Protein AF-A0A7W2IX09-F1 (afdb_monomer_lite)

Sequence (98 aa):
MEDNSHKLEKTGEVLYSKFCVQCHGSKTTSHNFLAENIQNEKYELSFLMDYINHQDSLLQHKNKQAIKVKEEWKNNEYIHNFKLTNQEIKALVYYLKK

Secondary structure (DSSP, 8-state):
-HHHHHHHHHHHHHHHHHHTHHHH--TTSTT-HHHHHHHTT-S-HHHHHHHHHHHHHHHHTT-HHHHHHHHHTTT-S--------HHHHHHHHHHHH-

Foldseek 3Di:
DVVVLVVLQVLLQVCCVVPPCVPQNDLPPPCSVVLVCLLVVVDDLVCLVCQQAPLVVCVVVVPPVSVVVCVVVVNDPDGHHDDDDSSSSSSNSSNSND

pLDDT: mean 89.37, std 8.85, range [52.38, 97.38]

Radius of gyration: 13.34 Å; chains: 1; bounding box: 27×28×40 Å

Structure (mmCIF, N/CA/C/O backbone):
data_AF-A0A7W2IX09-F1
#
_entry.id   AF-A0A7W2IX09-F1
#
loop_
_atom_site.group_PDB
_atom_site.id
_atom_site.type_symbol
_atom_site.label_atom_id
_atom_site.label_alt_id
_atom_site.label_comp_id
_atom_site.label_asym_id
_atom_site.label_entity_id
_atom_site.label_seq_id
_atom_site.pdbx_PDB_ins_code
_atom_site.Cartn_x
_atom_site.Cartn_y
_atom_site.Cartn_z
_atom_site.occupancy
_atom_site.B_iso_or_equiv
_atom_site.auth_seq_id
_atom_site.auth_comp_id
_atom_site.auth_asym_id
_atom_site.auth_atom_id
_atom_site.pdbx_PDB_model_num
ATOM 1 N N . MET A 1 1 ? 3.571 7.104 -25.100 1.00 52.38 1 MET A N 1
ATOM 2 C CA . MET A 1 1 ? 2.828 6.507 -23.964 1.00 52.38 1 MET A CA 1
ATOM 3 C C . MET A 1 1 ? 3.697 5.543 -23.150 1.00 52.38 1 MET A C 1
ATOM 5 O O . MET A 1 1 ? 3.568 5.565 -21.936 1.00 52.38 1 MET A O 1
ATOM 9 N N . GLU A 1 2 ? 4.620 4.784 -23.758 1.00 57.72 2 GLU A N 1
ATOM 10 C CA . GLU A 1 2 ? 5.506 3.823 -23.058 1.00 57.72 2 GLU A CA 1
ATOM 11 C C . GLU A 1 2 ? 6.488 4.446 -22.043 1.00 57.72 2 GLU A C 1
ATOM 13 O O . GLU A 1 2 ? 6.725 3.864 -20.987 1.00 57.72 2 GLU A O 1
ATOM 18 N N . ASP A 1 3 ? 6.999 5.653 -22.305 1.00 62.34 3 ASP A N 1
ATOM 19 C CA . ASP A 1 3 ? 7.991 6.324 -21.443 1.00 62.34 3 ASP A CA 1
ATOM 20 C C . ASP A 1 3 ? 7.466 6.625 -20.020 1.00 62.34 3 ASP A C 1
ATOM 22 O O . ASP A 1 3 ? 8.125 6.356 -19.014 1.00 62.34 3 ASP A O 1
ATOM 26 N N . ASN A 1 4 ? 6.210 7.070 -19.905 1.00 76.69 4 ASN A N 1
ATOM 27 C CA . ASN A 1 4 ? 5.592 7.338 -18.601 1.00 76.69 4 ASN A CA 1
ATOM 28 C C . ASN A 1 4 ? 5.312 6.055 -17.807 1.00 76.69 4 ASN A C 1
ATOM 30 O O . ASN A 1 4 ? 5.454 6.045 -16.585 1.00 76.69 4 ASN A O 1
ATOM 34 N N . SER A 1 5 ? 4.934 4.974 -18.491 1.00 82.31 5 SER A N 1
ATOM 35 C CA . SER A 1 5 ? 4.663 3.675 -17.870 1.00 82.31 5 SER A CA 1
ATOM 36 C C . SER A 1 5 ? 5.924 3.054 -17.275 1.00 82.31 5 SER A C 1
ATOM 38 O O . SER A 1 5 ? 5.886 2.566 -16.148 1.00 82.31 5 SER A O 1
ATOM 40 N N . HIS A 1 6 ? 7.043 3.109 -18.000 1.00 86.44 6 HIS A N 1
ATOM 41 C CA . HIS A 1 6 ? 8.327 2.608 -17.513 1.00 86.44 6 HIS A CA 1
ATOM 42 C C . HIS A 1 6 ? 8.852 3.445 -16.337 1.00 86.44 6 HIS A C 1
ATOM 44 O O . HIS A 1 6 ? 9.335 2.899 -15.343 1.00 86.44 6 HIS A O 1
ATOM 50 N N . LYS A 1 7 ? 8.689 4.773 -16.396 1.00 89.31 7 LYS A N 1
ATOM 51 C CA . LYS A 1 7 ? 9.068 5.664 -15.296 1.00 89.31 7 LYS A CA 1
ATOM 52 C C . LYS A 1 7 ? 8.284 5.370 -14.014 1.00 89.31 7 LYS A C 1
ATOM 54 O O . LYS A 1 7 ? 8.891 5.277 -12.951 1.00 89.31 7 LYS A O 1
ATOM 59 N N . LEU A 1 8 ? 6.964 5.188 -14.109 1.00 89.62 8 LEU A N 1
ATOM 60 C CA . LEU A 1 8 ? 6.125 4.830 -12.959 1.00 89.62 8 LEU A CA 1
ATOM 61 C C . LEU A 1 8 ? 6.535 3.491 -12.346 1.00 89.62 8 LEU A C 1
ATOM 63 O O . LEU A 1 8 ? 6.621 3.389 -11.126 1.00 89.62 8 LEU A O 1
ATOM 67 N N . GLU A 1 9 ? 6.823 2.494 -13.182 1.00 92.62 9 GLU A N 1
ATOM 68 C CA . GLU A 1 9 ? 7.263 1.172 -12.734 1.00 92.62 9 GLU A CA 1
ATOM 69 C C . GLU A 1 9 ? 8.556 1.252 -11.926 1.00 92.62 9 GLU A C 1
ATOM 71 O O . GLU A 1 9 ? 8.597 0.808 -10.782 1.00 92.62 9 GLU A O 1
ATOM 76 N N . LYS A 1 10 ? 9.581 1.908 -12.482 1.00 94.62 10 LYS A N 1
ATOM 77 C CA . LYS A 1 10 ? 10.88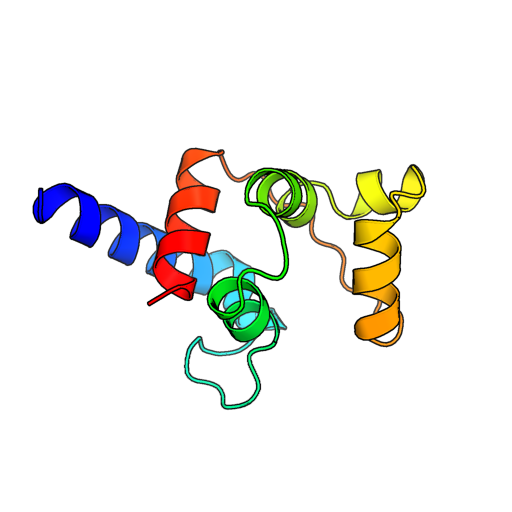6 2.051 -11.833 1.00 94.62 10 LYS A CA 1
ATOM 78 C C . LYS A 1 10 ? 10.804 2.8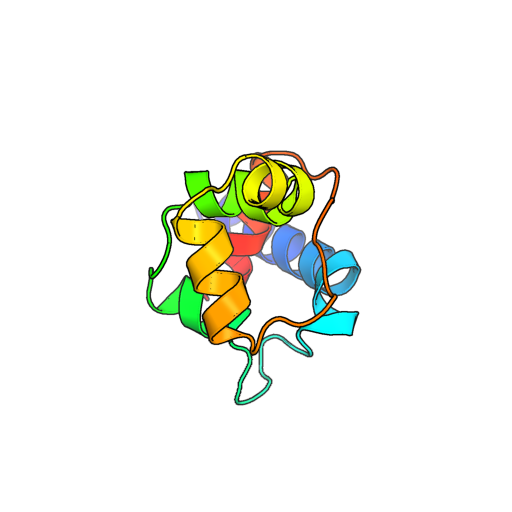78 -10.551 1.00 94.62 10 LYS A C 1
ATOM 80 O O . LYS A 1 10 ? 11.450 2.554 -9.558 1.00 94.62 10 LYS A O 1
ATOM 85 N N . THR A 1 11 ? 10.005 3.946 -10.545 1.00 95.56 11 THR A N 1
ATOM 86 C CA . THR A 1 11 ? 9.759 4.723 -9.324 1.00 95.56 11 THR A CA 1
ATOM 87 C C . THR A 1 11 ? 9.073 3.864 -8.263 1.00 95.56 11 THR A C 1
ATOM 89 O O . THR A 1 11 ? 9.508 3.868 -7.114 1.00 95.56 11 THR A O 1
ATOM 92 N N . GLY A 1 12 ? 8.046 3.097 -8.635 1.00 95.50 12 GLY A N 1
ATOM 93 C CA . GLY A 1 12 ? 7.353 2.200 -7.716 1.00 95.50 12 GLY A CA 1
ATOM 94 C C . GLY A 1 12 ? 8.258 1.102 -7.158 1.00 95.50 12 GLY A C 1
ATOM 95 O O . GLY A 1 12 ? 8.230 0.857 -5.956 1.00 95.50 12 GLY A O 1
ATOM 96 N N . GLU A 1 13 ? 9.121 0.509 -7.983 1.00 95.50 13 GLU A N 1
ATOM 97 C CA . GLU A 1 13 ? 10.108 -0.490 -7.557 1.00 95.50 13 GLU A CA 1
ATOM 98 C C . GLU A 1 13 ? 11.064 0.069 -6.491 1.00 95.50 13 GLU A C 1
ATOM 100 O O . GLU A 1 13 ? 11.243 -0.530 -5.426 1.00 95.50 13 GLU A O 1
ATOM 105 N N . VAL A 1 14 ? 11.637 1.253 -6.742 1.00 96.25 14 VAL A N 1
ATOM 106 C CA . VAL A 1 14 ? 12.557 1.922 -5.806 1.00 96.25 14 VAL A CA 1
ATOM 107 C C . VAL A 1 14 ? 11.866 2.232 -4.480 1.00 96.25 14 VAL A C 1
ATOM 109 O O . VAL A 1 14 ? 12.427 1.981 -3.411 1.00 96.25 14 VAL A O 1
ATOM 112 N N . LEU A 1 15 ? 10.640 2.757 -4.530 1.00 96.00 15 LEU A N 1
ATOM 113 C CA . LEU A 1 15 ? 9.861 3.059 -3.331 1.00 96.00 15 LEU A CA 1
ATOM 114 C C . LEU A 1 15 ? 9.509 1.785 -2.556 1.00 96.00 15 LEU A C 1
ATOM 116 O O . LEU A 1 15 ? 9.637 1.762 -1.334 1.00 96.00 15 LEU A O 1
ATOM 120 N N . TYR A 1 16 ? 9.122 0.713 -3.251 1.00 94.31 16 TYR A N 1
ATOM 121 C CA . TYR A 1 16 ? 8.767 -0.555 -2.620 1.00 94.31 16 TYR A CA 1
ATOM 122 C C . TYR A 1 16 ? 9.966 -1.153 -1.880 1.00 94.31 16 TYR A C 1
ATOM 124 O O . TYR A 1 16 ? 9.850 -1.538 -0.715 1.00 94.31 16 TYR A O 1
ATOM 132 N N . SER A 1 17 ? 11.135 -1.152 -2.527 1.00 93.50 17 SER A N 1
ATOM 133 C CA . SER A 1 17 ? 12.397 -1.588 -1.923 1.00 93.50 17 SER A CA 1
ATOM 134 C C . SER A 1 17 ? 12.744 -0.787 -0.665 1.00 93.50 17 SER A C 1
ATOM 136 O O . SER A 1 17 ? 13.125 -1.354 0.356 1.00 93.50 17 SER A O 1
ATOM 138 N N . LYS A 1 18 ? 12.538 0.534 -0.709 1.00 94.19 18 LYS A N 1
ATOM 139 C CA . LYS A 1 18 ? 12.880 1.442 0.389 1.00 94.19 18 LYS A CA 1
ATOM 140 C C . LYS A 1 18 ? 11.931 1.363 1.586 1.00 94.19 18 LYS A C 1
ATOM 142 O O . LYS A 1 18 ? 12.391 1.496 2.716 1.00 94.19 18 LYS A O 1
ATOM 147 N N . PHE A 1 19 ? 10.628 1.215 1.351 1.00 92.25 19 PHE A N 1
ATOM 148 C CA . PHE A 1 19 ? 9.611 1.410 2.393 1.00 92.25 19 PHE A CA 1
ATOM 149 C C . PHE A 1 19 ? 8.819 0.151 2.749 1.00 92.25 19 PHE A C 1
ATOM 151 O O . PHE A 1 19 ? 8.312 0.055 3.863 1.00 92.25 19 PHE A O 1
ATOM 158 N N . CYS A 1 20 ? 8.694 -0.811 1.833 1.00 90.94 20 CYS A N 1
ATOM 159 C CA . CYS A 1 20 ? 7.715 -1.893 1.964 1.00 90.94 20 CYS A CA 1
ATOM 160 C C . CYS A 1 20 ? 8.362 -3.272 2.148 1.00 90.94 20 CYS A C 1
ATOM 162 O O . CYS A 1 20 ? 7.830 -4.093 2.897 1.00 90.94 20 CYS A O 1
ATOM 164 N N . VAL A 1 21 ? 9.513 -3.532 1.511 1.00 90.19 21 VAL A N 1
ATOM 165 C CA . VAL A 1 21 ? 10.157 -4.863 1.489 1.00 90.19 21 VAL A CA 1
ATOM 166 C C . VAL A 1 21 ? 10.441 -5.417 2.881 1.00 90.19 21 VAL A C 1
ATOM 168 O O . VAL A 1 21 ? 10.269 -6.614 3.098 1.00 90.19 21 VAL A O 1
ATOM 171 N N . GLN A 1 22 ? 10.832 -4.569 3.835 1.00 87.06 22 GLN A N 1
ATOM 172 C CA . GLN A 1 22 ? 11.185 -5.020 5.183 1.00 87.06 22 GLN A CA 1
ATOM 173 C C . GLN A 1 22 ? 10.029 -5.747 5.890 1.00 87.06 22 GLN A C 1
ATOM 175 O O . GLN A 1 22 ? 10.284 -6.668 6.662 1.00 87.06 22 GLN A O 1
ATOM 180 N N . CYS A 1 23 ? 8.778 -5.354 5.624 1.00 86.44 23 CYS A N 1
ATOM 181 C CA . CYS A 1 23 ? 7.598 -5.953 6.257 1.00 86.44 23 CYS A CA 1
ATOM 182 C C . CYS A 1 23 ? 6.813 -6.875 5.312 1.00 86.44 23 CYS A C 1
ATOM 184 O O . CYS A 1 23 ? 6.222 -7.850 5.765 1.00 86.44 23 CYS A O 1
ATOM 186 N N . HIS A 1 24 ? 6.804 -6.590 4.006 1.00 85.81 24 HIS A N 1
ATOM 187 C CA . HIS A 1 24 ? 5.999 -7.322 3.020 1.00 85.81 24 HIS A CA 1
ATOM 188 C C . HIS A 1 24 ? 6.785 -8.356 2.203 1.00 85.81 24 HIS A C 1
ATOM 190 O O . HIS A 1 24 ? 6.188 -9.114 1.440 1.00 85.81 24 HIS A O 1
ATOM 196 N N . GLY A 1 25 ? 8.112 -8.406 2.346 1.00 86.06 25 GLY A N 1
ATOM 197 C CA . GLY A 1 25 ? 8.973 -9.255 1.527 1.00 86.06 25 GLY A CA 1
ATOM 198 C C . GLY A 1 25 ? 9.087 -8.762 0.083 1.00 86.06 25 GLY A C 1
ATOM 199 O O . GLY A 1 25 ? 8.712 -7.634 -0.256 1.00 86.06 25 GLY A O 1
ATOM 200 N N . SER A 1 26 ? 9.635 -9.599 -0.799 1.00 84.25 26 SER A N 1
ATOM 201 C CA . SER A 1 26 ? 9.733 -9.252 -2.219 1.00 84.25 26 SER A CA 1
ATOM 202 C C . SER A 1 26 ? 8.348 -9.250 -2.874 1.00 84.25 26 SER A C 1
ATOM 204 O O . SER A 1 26 ? 7.438 -9.970 -2.459 1.00 84.25 26 SER A O 1
ATOM 206 N N . LYS A 1 27 ? 8.192 -8.482 -3.957 1.00 78.62 27 LYS A N 1
ATOM 207 C CA . LYS A 1 27 ? 6.966 -8.490 -4.770 1.00 78.62 27 LYS A CA 1
ATOM 208 C C . LYS A 1 27 ? 6.602 -9.900 -5.271 1.00 78.62 27 LYS A C 1
ATOM 210 O O . LYS A 1 27 ? 5.429 -10.219 -5.384 1.00 78.62 27 LYS A O 1
ATOM 215 N N . THR A 1 28 ? 7.600 -10.744 -5.535 1.00 77.38 28 THR A N 1
ATOM 216 C CA . THR A 1 28 ? 7.441 -12.118 -6.043 1.00 77.38 28 THR A CA 1
ATOM 217 C C . THR A 1 28 ? 7.277 -13.177 -4.952 1.00 77.38 28 THR A C 1
ATOM 219 O O . THR A 1 28 ? 7.226 -14.366 -5.261 1.00 77.38 28 THR A O 1
ATOM 222 N N . THR A 1 29 ? 7.227 -12.787 -3.675 1.00 79.06 29 THR A N 1
ATOM 223 C CA . THR A 1 29 ? 6.994 -13.745 -2.588 1.00 79.06 29 THR A CA 1
ATOM 224 C C . THR A 1 29 ? 5.589 -14.331 -2.742 1.00 79.06 29 THR A C 1
ATOM 226 O O . THR A 1 29 ? 4.634 -13.580 -2.922 1.00 79.06 29 THR A O 1
ATOM 229 N N . SER A 1 30 ? 5.450 -15.658 -2.640 1.00 59.03 30 SER A N 1
ATOM 230 C CA . SER A 1 30 ? 4.216 -16.412 -2.939 1.00 59.03 30 SER A CA 1
ATOM 231 C C . SER A 1 30 ? 2.992 -16.060 -2.083 1.00 59.03 30 SER A C 1
ATOM 233 O O . SER A 1 30 ? 1.921 -16.598 -2.333 1.00 59.03 30 SER A O 1
ATOM 235 N N . HIS A 1 31 ? 3.147 -15.180 -1.090 1.00 65.81 31 HIS A N 1
ATOM 236 C CA . HIS A 1 31 ? 2.094 -14.709 -0.186 1.00 65.81 31 HIS A CA 1
ATOM 237 C C . HIS A 1 31 ? 2.235 -13.214 0.115 1.00 65.81 31 HIS A C 1
ATOM 239 O O . HIS A 1 31 ? 2.074 -12.771 1.258 1.00 65.81 31 HIS A O 1
ATOM 245 N N . ASN A 1 32 ? 2.606 -12.418 -0.889 1.00 75.12 32 ASN A N 1
ATOM 246 C CA . ASN A 1 32 ? 2.635 -10.974 -0.729 1.00 75.12 32 ASN A CA 1
ATOM 247 C C . ASN A 1 32 ? 1.202 -10.429 -0.712 1.00 75.12 32 ASN A C 1
ATOM 249 O O . ASN A 1 32 ? 0.675 -9.958 -1.717 1.00 75.12 32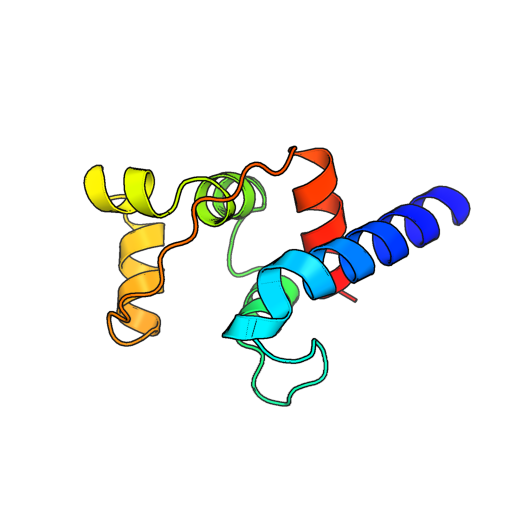 ASN A O 1
ATOM 253 N N . PHE A 1 33 ? 0.585 -10.463 0.466 1.00 78.00 33 PHE A N 1
ATOM 254 C CA . PHE A 1 33 ? -0.789 -10.019 0.679 1.00 78.00 33 PHE A CA 1
ATOM 255 C C . PHE A 1 33 ? -1.009 -8.562 0.236 1.00 78.00 33 PHE A C 1
ATOM 257 O O . PHE A 1 33 ? -2.097 -8.212 -0.213 1.00 78.00 33 PHE A O 1
ATOM 264 N N . LEU A 1 34 ? 0.004 -7.690 0.314 1.00 84.06 34 LEU A N 1
ATOM 265 C CA . LEU A 1 34 ? -0.107 -6.325 -0.209 1.00 84.06 34 LEU A CA 1
ATOM 266 C C . LEU A 1 34 ? -0.256 -6.331 -1.738 1.00 84.06 34 LEU A C 1
ATOM 268 O O . LEU A 1 34 ? -1.181 -5.706 -2.257 1.00 84.06 34 LEU A O 1
ATOM 272 N N . ALA A 1 35 ? 0.621 -7.051 -2.442 1.00 86.44 35 ALA A N 1
ATOM 273 C CA . ALA A 1 35 ? 0.556 -7.180 -3.895 1.00 86.44 35 ALA A CA 1
ATOM 274 C C . ALA A 1 35 ? -0.759 -7.839 -4.339 1.00 86.44 35 ALA A C 1
ATOM 276 O O . ALA A 1 35 ? -1.448 -7.292 -5.194 1.00 86.44 35 ALA A O 1
ATOM 277 N N . GLU A 1 36 ? -1.167 -8.933 -3.692 1.00 87.00 36 GLU A N 1
ATOM 278 C CA . GLU A 1 36 ? -2.412 -9.645 -4.002 1.00 87.00 36 GLU A CA 1
ATOM 279 C C . GLU A 1 36 ? -3.650 -8.749 -3.855 1.00 87.00 36 GLU A C 1
ATOM 281 O O . GLU A 1 36 ? -4.519 -8.746 -4.724 1.00 87.00 36 GLU A O 1
ATOM 286 N N . ASN A 1 37 ? -3.749 -7.941 -2.793 1.00 88.94 37 ASN A N 1
ATOM 287 C CA . ASN A 1 37 ? -4.892 -7.033 -2.631 1.00 88.94 37 ASN A CA 1
ATOM 288 C C . ASN A 1 37 ? -4.923 -5.916 -3.674 1.00 88.94 37 ASN A C 1
ATOM 290 O O . ASN A 1 37 ? -6.006 -5.467 -4.049 1.00 88.94 37 ASN A O 1
ATOM 294 N N . ILE A 1 38 ? -3.753 -5.454 -4.119 1.00 90.94 38 ILE A N 1
ATOM 295 C CA . ILE A 1 38 ? -3.644 -4.439 -5.168 1.00 90.94 38 ILE A CA 1
ATOM 296 C C . ILE A 1 38 ? -4.003 -5.032 -6.535 1.00 90.94 38 ILE A C 1
ATOM 298 O O . ILE A 1 38 ? -4.737 -4.398 -7.292 1.00 90.94 38 ILE A O 1
ATOM 302 N N . GLN A 1 39 ? -3.531 -6.243 -6.837 1.00 90.44 39 GLN A N 1
ATOM 303 C CA . GLN A 1 39 ? -3.831 -6.964 -8.078 1.00 90.44 39 GLN A CA 1
ATOM 304 C C . GLN A 1 39 ? -5.311 -7.355 -8.174 1.00 90.44 39 GLN A C 1
ATOM 306 O O . GLN A 1 39 ? -5.901 -7.244 -9.243 1.00 90.44 39 GLN A O 1
ATOM 311 N N . ASN A 1 40 ? -5.929 -7.731 -7.050 1.00 90.69 40 ASN A N 1
ATOM 312 C CA . ASN A 1 40 ? -7.356 -8.055 -6.964 1.00 90.69 40 ASN A CA 1
ATOM 313 C C . ASN A 1 40 ? -8.264 -6.822 -6.796 1.00 90.69 40 ASN A C 1
ATOM 315 O O . ASN A 1 40 ? -9.457 -6.982 -6.554 1.00 90.69 40 ASN A O 1
ATOM 319 N N . GLU A 1 41 ? -7.709 -5.606 -6.859 1.00 89.88 41 GLU A N 1
ATOM 320 C CA . GLU A 1 41 ? -8.446 -4.338 -6.732 1.00 89.88 41 GLU A CA 1
ATOM 321 C C . GLU A 1 41 ? -9.344 -4.263 -5.482 1.00 89.88 41 GLU A C 1
ATOM 323 O O . GLU A 1 41 ? -10.407 -3.648 -5.485 1.00 89.88 41 GLU A O 1
ATOM 328 N N . LYS A 1 42 ? -8.910 -4.877 -4.370 1.00 92.06 42 LYS A N 1
ATOM 329 C CA . LYS A 1 42 ? -9.707 -4.962 -3.133 1.00 92.06 42 LYS A CA 1
ATOM 330 C C . LYS A 1 42 ? -9.989 -3.590 -2.512 1.00 92.06 42 LYS A C 1
ATOM 332 O O . LYS A 1 42 ? -10.955 -3.432 -1.762 1.00 92.06 42 LYS A O 1
ATOM 337 N N . TYR A 1 43 ? -9.123 -2.617 -2.782 1.00 92.38 43 TYR A N 1
ATOM 338 C CA . TYR A 1 43 ? -9.187 -1.282 -2.209 1.00 92.38 43 TYR A CA 1
ATOM 339 C C . TYR A 1 43 ? -9.032 -0.204 -3.276 1.00 92.38 43 TYR A C 1
ATOM 341 O O . TYR A 1 43 ? -8.154 -0.279 -4.136 1.00 92.38 43 TY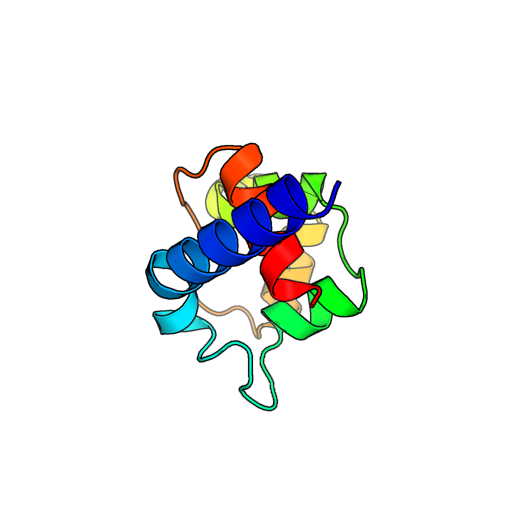R A O 1
ATOM 349 N N . GLU A 1 44 ? -9.837 0.845 -3.141 1.00 94.44 44 GLU A N 1
ATOM 350 C CA . GLU A 1 44 ? -9.720 2.059 -3.941 1.00 94.44 44 GLU A CA 1
ATOM 351 C C . GLU A 1 44 ? -8.375 2.758 -3.716 1.00 94.44 44 GLU A C 1
ATOM 353 O O . GLU A 1 44 ? -7.834 2.783 -2.606 1.00 94.44 44 GLU A O 1
ATOM 358 N N . LEU A 1 45 ? -7.861 3.405 -4.763 1.00 93.06 45 LEU A N 1
ATOM 359 C CA . LEU A 1 45 ? -6.587 4.125 -4.700 1.00 93.06 45 LEU A CA 1
ATOM 360 C C . LEU A 1 45 ? -6.590 5.237 -3.639 1.00 93.06 45 LEU A C 1
ATOM 362 O O . LEU A 1 45 ? -5.565 5.459 -3.001 1.00 93.06 45 LEU A O 1
ATOM 366 N N . SER A 1 46 ? -7.719 5.921 -3.437 1.00 95.06 46 SER A N 1
ATOM 367 C CA . SER A 1 46 ? -7.860 6.947 -2.394 1.00 95.06 46 SER A CA 1
ATOM 368 C C . SER A 1 46 ? -7.651 6.364 -0.998 1.00 95.06 46 SER A C 1
ATOM 370 O O . SER A 1 46 ? -6.882 6.912 -0.215 1.00 95.06 46 SER A O 1
ATOM 372 N N . PHE A 1 47 ? -8.248 5.203 -0.717 1.00 95.56 47 PHE A N 1
ATOM 373 C CA . PHE A 1 47 ? -8.025 4.507 0.545 1.00 95.56 47 PHE A CA 1
ATOM 374 C C . PHE A 1 47 ? -6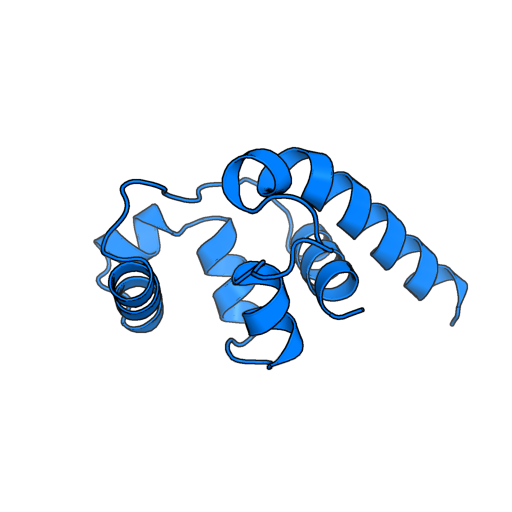.564 4.079 0.698 1.00 95.56 47 PHE A C 1
ATOM 376 O O . PHE A 1 47 ? -5.994 4.261 1.766 1.00 95.56 47 PHE A O 1
ATOM 383 N N . LEU A 1 48 ? -5.935 3.543 -0.354 1.00 94.50 48 LEU A N 1
ATOM 384 C CA . LEU A 1 48 ? -4.520 3.155 -0.301 1.00 94.50 48 LEU A CA 1
ATOM 385 C C . LEU A 1 48 ? -3.605 4.355 -0.015 1.00 94.50 48 LEU A C 1
ATOM 387 O O . LEU A 1 48 ? -2.646 4.213 0.740 1.00 94.50 48 LEU A O 1
ATOM 391 N N . MET A 1 49 ? -3.909 5.530 -0.575 1.00 95.12 49 MET A N 1
ATOM 392 C CA . MET A 1 49 ? -3.174 6.767 -0.293 1.00 95.12 49 MET A CA 1
ATOM 393 C C . MET A 1 49 ? -3.243 7.150 1.183 1.00 95.12 49 MET A C 1
ATOM 395 O O . MET A 1 49 ? -2.201 7.366 1.805 1.00 95.12 49 MET A O 1
ATOM 399 N N . ASP A 1 50 ? -4.449 7.173 1.746 1.00 95.31 50 ASP A N 1
ATOM 400 C CA . ASP A 1 50 ? -4.641 7.502 3.156 1.00 95.31 50 ASP A CA 1
ATOM 401 C C . ASP A 1 50 ? -4.033 6.426 4.061 1.00 95.31 50 ASP A C 1
ATOM 403 O O . ASP A 1 50 ? -3.369 6.737 5.042 1.00 95.31 50 ASP A O 1
ATOM 407 N N . TYR A 1 51 ? -4.206 5.148 3.726 1.00 95.12 51 TYR A N 1
ATOM 408 C CA . TYR A 1 51 ? -3.758 4.039 4.563 1.00 95.12 51 TYR A CA 1
ATOM 409 C C . TYR A 1 51 ? -2.236 3.928 4.645 1.00 95.12 51 TYR A C 1
ATOM 411 O O . TYR A 1 51 ? -1.699 3.696 5.724 1.00 95.12 51 TYR A O 1
ATOM 419 N N . ILE A 1 52 ? -1.526 4.126 3.532 1.00 94.31 52 ILE A N 1
ATOM 420 C CA . ILE A 1 52 ? -0.057 4.064 3.498 1.00 94.31 52 ILE A CA 1
ATOM 421 C C . ILE A 1 52 ? 0.562 5.217 4.308 1.00 94.31 52 ILE A C 1
ATOM 423 O O . ILE A 1 52 ? 1.564 5.023 4.995 1.00 94.31 52 ILE A O 1
ATOM 427 N N . ASN A 1 53 ? -0.024 6.413 4.271 1.00 95.75 53 ASN A N 1
ATOM 428 C CA . ASN A 1 53 ? 0.537 7.565 4.980 1.00 95.75 53 ASN A CA 1
ATOM 429 C C . ASN A 1 53 ? -0.023 7.769 6.397 1.00 95.75 53 ASN A C 1
ATOM 431 O O . ASN A 1 53 ? 0.633 8.417 7.204 1.00 95.75 53 ASN A O 1
ATOM 435 N N . HIS A 1 54 ? -1.222 7.269 6.706 1.00 96.06 54 HIS A N 1
ATOM 436 C CA . HIS A 1 54 ? -1.995 7.691 7.883 1.00 96.06 54 HIS A CA 1
ATOM 437 C C . HIS A 1 54 ? -2.772 6.540 8.552 1.00 96.06 54 HIS A C 1
ATOM 439 O O . HIS A 1 54 ? -3.878 6.749 9.063 1.00 96.06 54 HIS A O 1
ATOM 445 N N . GLN A 1 55 ? -2.241 5.307 8.560 1.00 94.81 55 GLN A N 1
ATOM 446 C CA . GLN A 1 55 ? -2.924 4.166 9.191 1.00 94.81 55 GLN A CA 1
ATOM 447 C C . GLN A 1 55 ? -3.231 4.428 10.673 1.00 94.81 55 GLN A C 1
ATOM 449 O O . GLN A 1 55 ? -4.307 4.064 11.146 1.00 94.81 55 GLN A O 1
ATOM 454 N N . ASP A 1 56 ? -2.312 5.060 11.402 1.00 94.69 56 ASP A N 1
ATOM 455 C CA . ASP A 1 56 ? -2.505 5.472 12.797 1.00 94.69 56 ASP A CA 1
ATOM 456 C C . ASP A 1 56 ? -3.756 6.339 12.979 1.00 94.69 56 ASP A C 1
ATOM 458 O O . ASP A 1 56 ? -4.642 6.003 13.770 1.00 94.69 56 ASP A O 1
ATOM 462 N N . SER A 1 57 ? -3.860 7.413 12.200 1.00 96.06 57 SER A N 1
ATOM 463 C CA . SER A 1 57 ? -4.984 8.340 12.232 1.00 96.06 57 SER A CA 1
ATOM 464 C C . SER A 1 57 ? -6.286 7.640 11.838 1.00 96.06 57 SER A C 1
ATOM 466 O O . SER A 1 57 ? -7.297 7.763 12.532 1.00 96.06 57 SER A O 1
ATOM 468 N N . LEU A 1 58 ? -6.266 6.818 10.785 1.00 96.62 58 LEU A N 1
ATOM 469 C CA . LEU A 1 58 ? -7.438 6.053 10.356 1.00 96.62 58 LEU A CA 1
ATOM 470 C C . LEU A 1 58 ? -7.948 5.112 11.455 1.00 96.62 58 LEU A C 1
ATOM 472 O O . LEU A 1 58 ? -9.159 5.020 11.669 1.00 96.62 58 LEU A O 1
ATOM 476 N N . LEU A 1 59 ? -7.051 4.437 12.176 1.00 95.56 59 LEU A N 1
ATOM 477 C CA . LEU A 1 59 ? -7.420 3.571 13.296 1.00 95.56 59 LEU A CA 1
ATOM 478 C C . LEU A 1 59 ? -7.949 4.379 14.487 1.00 95.56 59 LEU A C 1
ATOM 480 O O . LEU A 1 59 ? -8.978 4.010 15.058 1.00 95.56 59 LEU A O 1
ATOM 484 N N . GLN A 1 60 ? -7.312 5.504 14.825 1.00 96.19 60 GLN A N 1
ATOM 485 C CA . GLN A 1 60 ? -7.768 6.409 15.886 1.00 96.19 60 GLN A CA 1
ATOM 486 C C . GLN A 1 60 ? -9.193 6.920 15.624 1.00 96.19 60 GLN A C 1
ATOM 488 O O . GLN A 1 60 ? -10.020 6.968 16.537 1.00 96.19 60 GLN A O 1
ATOM 493 N N . HIS A 1 61 ? -9.508 7.244 14.369 1.00 97.38 61 HIS A N 1
ATOM 494 C CA . HIS A 1 61 ? -10.830 7.708 13.942 1.00 97.38 61 HIS A CA 1
ATOM 495 C C . HIS A 1 61 ? -11.808 6.575 13.601 1.00 97.38 61 HIS A C 1
ATOM 497 O O . HIS A 1 61 ? -12.891 6.829 13.072 1.00 97.38 61 HIS A O 1
ATOM 503 N N . LYS A 1 62 ? -11.463 5.325 13.935 1.00 96.25 62 LYS A N 1
ATOM 504 C CA . LYS A 1 62 ? -12.297 4.135 13.722 1.00 96.25 62 LYS A CA 1
ATOM 505 C C . LYS A 1 62 ? -12.763 3.970 12.269 1.00 96.25 62 LYS A C 1
ATOM 507 O O . LYS A 1 62 ? -13.900 3.565 12.012 1.00 96.25 62 LYS A O 1
ATOM 512 N N . ASN A 1 63 ? -11.892 4.275 11.305 1.00 97.31 63 ASN A N 1
ATOM 513 C CA . ASN A 1 63 ? -12.166 4.024 9.896 1.00 97.31 63 ASN A CA 1
ATOM 514 C C . ASN A 1 63 ? -12.433 2.523 9.685 1.00 97.31 63 ASN A C 1
ATOM 516 O O . ASN A 1 63 ? -11.595 1.674 9.996 1.00 97.31 63 ASN A O 1
ATOM 520 N N . LYS A 1 64 ? -13.609 2.200 9.138 1.00 96.12 64 LYS A N 1
ATOM 521 C CA . LYS A 1 64 ? -14.080 0.813 9.006 1.00 96.12 64 LYS A CA 1
ATOM 522 C C . LYS A 1 64 ? -13.166 -0.045 8.128 1.00 96.12 64 LYS A C 1
ATOM 524 O O . LYS A 1 64 ? -12.945 -1.207 8.451 1.00 96.12 64 LYS A O 1
ATOM 529 N N . GLN A 1 65 ? -12.636 0.509 7.035 1.00 94.62 65 GLN A N 1
ATOM 530 C CA . GLN A 1 65 ? -11.746 -0.230 6.136 1.00 94.62 65 GLN A CA 1
ATOM 531 C C . GLN A 1 65 ? -10.393 -0.498 6.801 1.00 94.62 65 GLN A C 1
ATOM 533 O O . GLN A 1 65 ? -9.914 -1.626 6.747 1.00 94.62 65 GLN A O 1
ATOM 538 N N . ALA A 1 66 ? -9.816 0.490 7.493 1.00 94.81 66 ALA A N 1
ATOM 539 C CA . ALA A 1 66 ? -8.553 0.317 8.211 1.00 94.81 66 ALA A CA 1
ATOM 540 C C . ALA A 1 66 ? -8.661 -0.704 9.357 1.00 94.81 66 ALA A C 1
ATOM 542 O O . ALA A 1 66 ? -7.770 -1.538 9.518 1.00 94.81 66 ALA A O 1
ATOM 543 N N . ILE A 1 67 ? -9.768 -0.686 10.112 1.00 95.00 67 ILE A N 1
ATOM 544 C CA . ILE A 1 67 ? -10.052 -1.698 11.144 1.00 95.00 67 ILE A CA 1
ATOM 545 C C . ILE A 1 67 ? -10.132 -3.090 10.515 1.00 95.00 67 ILE A C 1
ATOM 547 O O . ILE A 1 67 ? -9.452 -4.000 10.980 1.00 95.00 67 ILE A O 1
ATOM 551 N N . LYS A 1 68 ? -10.890 -3.245 9.421 1.00 92.88 68 LYS A N 1
ATOM 552 C CA . LYS A 1 68 ? -11.021 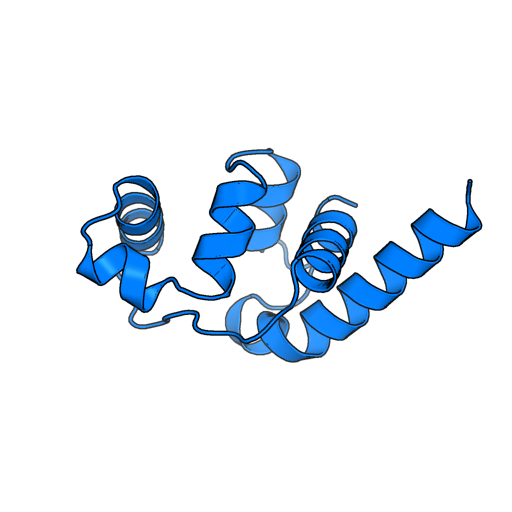-4.531 8.726 1.00 92.88 68 LYS A CA 1
ATOM 553 C C . LYS A 1 68 ? -9.666 -5.069 8.261 1.00 92.88 68 LYS A C 1
ATOM 555 O O . LYS A 1 68 ? -9.384 -6.246 8.455 1.00 92.88 68 LYS A O 1
ATOM 560 N N . VAL A 1 69 ? -8.808 -4.217 7.689 1.00 90.75 69 VAL A N 1
ATOM 561 C CA . VAL A 1 69 ? -7.451 -4.627 7.286 1.00 90.75 69 VAL A CA 1
ATOM 562 C C . VAL A 1 69 ? -6.658 -5.103 8.505 1.00 90.75 69 VAL A C 1
ATOM 564 O O . VAL A 1 69 ? -6.022 -6.152 8.451 1.00 90.75 69 VAL A O 1
ATOM 567 N N . LYS A 1 70 ? -6.720 -4.378 9.628 1.00 90.00 70 LYS A N 1
ATOM 568 C CA . LYS A 1 70 ? -6.022 -4.762 10.861 1.00 90.00 70 LYS A CA 1
ATOM 569 C C . LYS A 1 70 ? -6.501 -6.113 11.410 1.00 90.00 70 LYS A C 1
ATOM 571 O O . LYS A 1 70 ? -5.672 -6.925 11.821 1.00 90.00 70 LYS A O 1
ATOM 576 N N . GLU A 1 71 ? -7.802 -6.381 11.365 1.00 91.31 71 GLU A N 1
ATOM 577 C CA . GLU A 1 71 ? -8.391 -7.661 11.777 1.00 91.31 71 GLU A CA 1
ATOM 578 C C . GLU A 1 71 ? -7.946 -8.821 10.873 1.00 91.31 71 GLU A C 1
ATOM 580 O O . GLU A 1 71 ? -7.522 -9.863 11.377 1.00 91.31 71 GLU A O 1
ATOM 585 N N . GLU A 1 72 ? -7.961 -8.630 9.547 1.00 88.06 72 GLU A N 1
ATOM 586 C CA . GLU A 1 72 ? -7.474 -9.619 8.568 1.00 88.06 72 GLU A CA 1
ATOM 587 C C . GLU A 1 72 ? -6.000 -9.992 8.812 1.00 88.06 72 GLU A C 1
ATOM 589 O O . GLU A 1 72 ? -5.596 -11.137 8.610 1.00 88.06 72 GLU A O 1
ATOM 594 N N . TRP A 1 73 ? -5.214 -9.047 9.331 1.00 82.56 73 TRP A N 1
ATOM 595 C CA . TRP A 1 73 ? -3.808 -9.223 9.699 1.00 82.56 73 TRP A CA 1
ATOM 596 C C . TRP A 1 73 ? -3.579 -9.604 11.167 1.00 82.56 73 TRP A C 1
ATOM 598 O O . TRP A 1 73 ? -2.500 -9.365 11.719 1.00 82.56 73 TRP A O 1
ATOM 608 N N . LYS A 1 74 ? -4.580 -10.220 11.809 1.00 85.75 74 LYS A N 1
ATOM 609 C CA . LYS A 1 74 ? -4.506 -10.725 13.191 1.00 85.75 74 LYS A CA 1
ATOM 610 C C . LYS A 1 74 ? -4.121 -9.653 14.213 1.00 85.75 74 LYS A C 1
ATOM 612 O O . LYS A 1 74 ? -3.471 -9.957 15.210 1.00 85.75 74 LYS A O 1
ATOM 617 N N . ASN A 1 75 ? -4.530 -8.407 13.977 1.00 82.38 75 ASN A N 1
ATOM 618 C CA . ASN A 1 75 ? -4.263 -7.273 14.857 1.00 82.38 75 ASN A CA 1
ATOM 619 C C . ASN A 1 75 ? -2.773 -7.066 15.160 1.00 82.38 75 ASN A C 1
ATOM 621 O O . ASN A 1 75 ? -2.417 -6.745 16.293 1.00 82.38 75 ASN A O 1
ATOM 625 N N . ASN A 1 76 ? -1.906 -7.234 14.156 1.00 82.69 76 ASN A N 1
ATOM 626 C CA . ASN A 1 76 ? -0.485 -6.951 14.329 1.00 82.69 76 ASN A CA 1
ATOM 627 C C . ASN A 1 76 ? -0.227 -5.492 14.775 1.00 82.69 76 ASN A C 1
ATOM 629 O O . ASN A 1 76 ? -1.069 -4.598 14.620 1.00 82.69 76 ASN A O 1
ATOM 633 N N . GLU A 1 77 ? 0.951 -5.268 15.357 1.00 83.56 77 GLU A N 1
ATOM 634 C CA . GLU A 1 77 ? 1.369 -3.957 15.870 1.00 83.56 77 GLU A CA 1
ATOM 635 C C . GLU A 1 77 ? 1.981 -3.051 14.790 1.00 83.56 77 GLU A C 1
ATOM 637 O O . GLU A 1 77 ? 2.330 -1.908 15.077 1.00 83.56 77 GLU A O 1
ATOM 642 N N . TYR A 1 78 ? 2.099 -3.523 13.544 1.00 84.00 78 TYR A N 1
ATOM 643 C CA . TYR A 1 78 ? 2.643 -2.716 12.460 1.00 84.00 78 TYR A CA 1
ATOM 644 C C . TYR A 1 78 ? 1.662 -1.609 12.070 1.00 84.00 78 TYR A C 1
ATOM 646 O O . TYR A 1 78 ? 0.475 -1.837 11.813 1.00 84.00 78 TYR A O 1
ATOM 654 N N . ILE A 1 79 ? 2.182 -0.387 12.013 1.00 86.81 79 ILE A N 1
ATOM 655 C CA . ILE A 1 79 ? 1.429 0.812 11.668 1.00 86.81 79 ILE A CA 1
ATOM 656 C C . ILE A 1 79 ? 2.206 1.579 10.603 1.00 86.81 79 ILE A C 1
ATOM 658 O O . ILE A 1 79 ? 3.372 1.922 10.797 1.00 86.81 79 ILE A O 1
ATOM 662 N N . HIS A 1 80 ? 1.546 1.866 9.486 1.00 89.12 80 HIS A N 1
ATOM 663 C CA . HIS A 1 80 ? 2.074 2.736 8.447 1.00 89.12 80 HIS A CA 1
ATOM 664 C C . HIS A 1 80 ? 1.842 4.210 8.799 1.00 89.12 80 HIS A C 1
ATOM 666 O O . HIS A 1 80 ? 0.727 4.624 9.118 1.00 89.12 80 HIS A O 1
ATOM 672 N N . ASN A 1 81 ? 2.903 5.009 8.707 1.00 92.81 81 ASN A N 1
ATOM 673 C CA . ASN A 1 81 ? 2.841 6.469 8.762 1.00 92.81 81 ASN A CA 1
ATOM 674 C C . ASN A 1 81 ? 3.973 7.047 7.898 1.00 92.81 81 ASN A C 1
ATOM 676 O O . ASN A 1 81 ? 4.964 7.599 8.387 1.00 92.81 81 ASN A O 1
ATOM 680 N N . PHE A 1 82 ? 3.895 6.786 6.593 1.00 93.12 82 PHE A N 1
ATOM 681 C CA . PHE A 1 82 ? 4.867 7.306 5.638 1.00 93.12 82 PHE A CA 1
ATOM 682 C C . PHE A 1 82 ? 4.551 8.757 5.237 1.00 93.12 82 PHE A C 1
ATOM 684 O O . PHE A 1 82 ? 3.493 9.305 5.530 1.00 93.12 82 PHE A O 1
ATOM 691 N N . LYS A 1 83 ? 5.505 9.399 4.552 1.00 94.25 83 LYS A N 1
ATOM 692 C CA . LYS A 1 83 ? 5.379 10.772 4.032 1.00 94.25 83 LYS A CA 1
ATOM 693 C C . LYS A 1 83 ? 5.510 10.796 2.511 1.00 94.25 83 LYS A C 1
ATOM 695 O O . LYS A 1 83 ? 6.306 11.559 1.969 1.00 94.25 83 LYS A O 1
ATOM 700 N N . LEU A 1 84 ? 4.790 9.901 1.840 1.00 95.56 84 LEU A N 1
ATOM 701 C CA . LEU A 1 84 ? 4.819 9.787 0.385 1.00 95.56 84 LEU A CA 1
ATOM 702 C C . LEU A 1 84 ? 3.817 10.751 -0.249 1.00 95.56 84 LEU A C 1
ATOM 704 O O . LEU A 1 84 ? 2.713 10.954 0.248 1.00 95.56 84 LEU A O 1
ATOM 708 N N . THR A 1 85 ? 4.178 11.324 -1.385 1.00 96.56 85 THR A N 1
ATOM 709 C CA . THR A 1 85 ? 3.267 12.113 -2.213 1.00 96.56 85 THR A CA 1
ATOM 710 C C . THR A 1 85 ? 2.252 11.217 -2.928 1.00 96.56 85 THR A C 1
ATOM 712 O O . THR A 1 85 ? 2.485 10.032 -3.179 1.00 96.56 85 THR A O 1
ATOM 715 N N . ASN A 1 86 ? 1.141 11.806 -3.377 1.00 94.44 86 ASN A N 1
ATOM 716 C CA . ASN A 1 86 ? 0.134 11.084 -4.163 1.00 94.44 86 ASN A CA 1
ATOM 717 C C . ASN A 1 86 ? 0.713 10.459 -5.446 1.00 94.44 86 ASN A C 1
ATOM 719 O O . ASN A 1 86 ? 0.223 9.430 -5.905 1.00 94.44 86 ASN A O 1
ATOM 723 N N . GLN A 1 87 ? 1.734 11.074 -6.052 1.00 94.94 87 GLN A N 1
ATOM 724 C CA . GLN A 1 87 ? 2.393 10.521 -7.241 1.00 94.94 87 GLN A CA 1
ATOM 725 C C . GLN A 1 87 ? 3.269 9.311 -6.899 1.00 94.94 87 GLN A C 1
ATOM 727 O O . GLN A 1 87 ? 3.261 8.332 -7.640 1.00 94.94 87 GLN A O 1
ATOM 732 N N . GLU A 1 88 ? 3.966 9.341 -5.764 1.00 96.56 88 GLU A N 1
ATOM 733 C CA . GLU A 1 88 ? 4.772 8.215 -5.283 1.00 96.56 88 GLU A CA 1
ATOM 734 C C . GLU A 1 88 ? 3.898 7.008 -4.934 1.00 96.56 88 GLU A C 1
ATOM 736 O O . GLU A 1 88 ? 4.205 5.889 -5.343 1.00 96.56 88 GLU A O 1
ATOM 741 N N . ILE A 1 89 ? 2.755 7.224 -4.276 1.00 95.69 89 ILE A N 1
ATOM 742 C CA . ILE A 1 89 ? 1.811 6.134 -3.989 1.00 95.69 89 ILE A CA 1
ATOM 743 C C . ILE A 1 89 ? 1.204 5.575 -5.282 1.00 95.69 89 ILE A C 1
ATOM 745 O O . ILE A 1 89 ? 1.092 4.360 -5.434 1.00 95.69 89 ILE A O 1
ATOM 749 N N . LYS A 1 90 ? 0.877 6.426 -6.264 1.00 95.38 90 LYS A N 1
ATOM 750 C CA . LYS A 1 90 ? 0.442 5.958 -7.593 1.00 95.38 90 LYS A CA 1
ATOM 751 C C . LYS A 1 90 ? 1.496 5.082 -8.265 1.00 95.38 90 LYS A C 1
ATOM 753 O O . LYS A 1 90 ? 1.138 4.056 -8.836 1.00 95.38 90 LYS A O 1
ATOM 758 N N . ALA A 1 91 ? 2.768 5.467 -8.192 1.00 96.38 91 ALA A N 1
ATOM 759 C CA . ALA A 1 91 ? 3.866 4.678 -8.737 1.00 96.38 91 ALA A CA 1
ATOM 760 C C . ALA A 1 91 ? 4.013 3.329 -8.011 1.00 96.38 91 ALA A C 1
ATOM 762 O O . ALA A 1 91 ? 4.135 2.301 -8.670 1.00 96.38 91 ALA A O 1
ATOM 763 N N . LEU A 1 92 ? 3.913 3.309 -6.675 1.00 95.31 92 LEU A N 1
ATOM 764 C CA . LEU A 1 92 ? 3.897 2.078 -5.871 1.00 95.31 92 LEU A CA 1
ATOM 765 C C . LEU A 1 92 ? 2.767 1.130 -6.283 1.00 95.31 92 LEU A C 1
ATOM 767 O O . LEU A 1 92 ? 3.015 -0.040 -6.568 1.00 95.31 92 LEU A O 1
ATOM 771 N N . VAL A 1 93 ? 1.534 1.637 -6.348 1.00 94.38 93 VAL A N 1
ATOM 772 C CA . VAL A 1 93 ? 0.363 0.840 -6.742 1.00 94.38 93 VAL A CA 1
ATOM 773 C C . VAL A 1 93 ? 0.516 0.338 -8.176 1.00 94.38 93 VAL A C 1
ATOM 775 O O . VAL A 1 93 ? 0.243 -0.828 -8.444 1.00 94.38 93 VAL A O 1
ATOM 778 N N . TYR A 1 94 ? 1.007 1.176 -9.093 1.00 94.25 94 TYR A N 1
ATOM 779 C CA . TYR A 1 94 ? 1.279 0.774 -10.472 1.00 94.25 94 TYR A CA 1
ATOM 780 C C . TYR A 1 94 ? 2.314 -0.358 -10.552 1.00 94.25 94 TYR A C 1
ATOM 782 O O . TYR A 1 94 ? 2.087 -1.344 -11.249 1.00 94.25 94 TYR A O 1
ATOM 790 N N . TYR A 1 95 ? 3.419 -0.249 -9.809 1.00 94.50 95 TYR A N 1
ATOM 791 C CA . TYR A 1 95 ? 4.443 -1.292 -9.742 1.00 94.50 95 TYR A CA 1
ATOM 792 C C . TYR A 1 95 ? 3.892 -2.608 -9.182 1.00 94.50 95 TYR A C 1
ATOM 794 O O . TYR A 1 95 ? 4.223 -3.665 -9.709 1.00 94.50 95 TYR A O 1
ATOM 802 N N . LEU A 1 96 ? 3.037 -2.561 -8.157 1.00 91.62 96 LEU A N 1
ATOM 803 C CA . LEU A 1 96 ? 2.458 -3.754 -7.525 1.00 91.62 96 LEU A CA 1
ATOM 804 C C . LEU A 1 96 ? 1.332 -4.407 -8.341 1.00 91.62 96 LEU A C 1
ATOM 806 O O . LEU A 1 96 ? 1.099 -5.601 -8.179 1.00 91.62 96 LEU A O 1
ATOM 810 N N . LYS A 1 97 ? 0.658 -3.657 -9.224 1.00 90.00 97 LYS A N 1
ATOM 811 C CA . LYS A 1 97 ? -0.360 -4.200 -10.142 1.00 90.00 97 LYS A CA 1
ATOM 812 C C . LYS A 1 97 ? 0.220 -5.081 -11.248 1.00 90.00 97 LYS A C 1
ATOM 814 O O . LYS A 1 97 ? -0.489 -5.950 -11.747 1.00 90.00 97 LYS A O 1
ATOM 819 N N . LYS A 1 98 ? 1.452 -4.811 -11.675 1.00 79.38 98 LYS A N 1
ATOM 820 C CA . LYS A 1 98 ? 2.148 -5.621 -12.684 1.00 79.38 98 LYS A CA 1
ATOM 821 C C . LYS A 1 98 ? 2.701 -6.911 -12.104 1.00 79.38 98 LYS A C 1
ATOM 823 O O . LYS A 1 98 ? 3.098 -7.783 -12.892 1.00 79.38 98 LYS A O 1
#